Protein AF-A0A7S0YRJ8-F1 (afdb_monomer_lite)

Organism: NCBI:txid464990

Secondary structure (DSSP, 8-state):
----------TT-S---TTHHHHHHHHHHHHHHTTSS-HHHHHHHHHHHHHHHHHT-S--HHHHHHHHHTGGG--TT---HHHHHHHHHHHHHHHHHHHHTT-

Foldseek 3Di:
DDDDDPVPPDPQQPDQPPCLLVVLLVLLVVCCVVVLDPPQLSVVVNVQQVVCVVVVHGGDPLSVLCSPQAVVQADPVGHDPSNVVSSVVSSVVSRVVSVVVVD

Radius of gyration: 15.8 Å; chains: 1; bounding box: 43×40×37 Å

Structure (mmCIF, N/CA/C/O backbone):
data_AF-A0A7S0YRJ8-F1
#
_entry.id   AF-A0A7S0YRJ8-F1
#
loop_
_atom_site.group_PDB
_atom_site.id
_atom_site.type_symbol
_atom_site.label_atom_id
_atom_site.label_alt_id
_atom_site.label_comp_id
_atom_site.label_asym_id
_atom_site.label_entity_id
_atom_site.label_seq_id
_atom_site.pdbx_PDB_ins_code
_atom_site.Cartn_x
_atom_site.Cartn_y
_atom_site.Cartn_z
_atom_site.occupancy
_atom_site.B_iso_or_equiv
_atom_site.auth_seq_id
_atom_site.auth_comp_id
_atom_site.auth_asym_id
_atom_site.auth_atom_id
_atom_site.pdbx_PDB_model_num
ATOM 1 N N . GLY A 1 1 ? 33.101 -29.891 -21.142 1.00 51.97 1 GLY A N 1
ATOM 2 C CA . GLY A 1 1 ? 31.653 -29.983 -20.899 1.00 51.97 1 GLY A CA 1
ATOM 3 C C . GLY A 1 1 ? 31.408 -30.187 -19.423 1.00 51.97 1 GLY A C 1
ATOM 4 O O . GLY A 1 1 ? 31.774 -31.231 -18.908 1.00 51.97 1 GLY A O 1
ATOM 5 N N . LYS A 1 2 ? 30.882 -29.159 -18.764 1.00 43.66 2 LYS A N 1
ATOM 6 C CA . LYS A 1 2 ? 30.271 -29.112 -17.425 1.00 43.66 2 LYS A CA 1
ATOM 7 C C . LYS A 1 2 ? 29.387 -27.863 -17.537 1.00 43.66 2 LYS A C 1
ATOM 9 O O . LYS A 1 2 ? 29.935 -26.815 -17.847 1.00 43.66 2 LYS A O 1
ATOM 14 N N . GLY A 1 3 ? 28.067 -27.936 -17.555 1.00 43.56 3 GLY A N 1
ATOM 15 C CA . GLY A 1 3 ? 27.204 -28.721 -16.687 1.00 43.56 3 GLY A CA 1
ATOM 16 C C . GLY A 1 3 ? 26.472 -27.695 -15.833 1.00 43.56 3 GLY A C 1
ATOM 17 O O . GLY A 1 3 ? 27.051 -27.204 -14.871 1.00 43.56 3 GLY A O 1
ATOM 18 N N . ASP A 1 4 ? 25.292 -27.338 -16.325 1.00 55.84 4 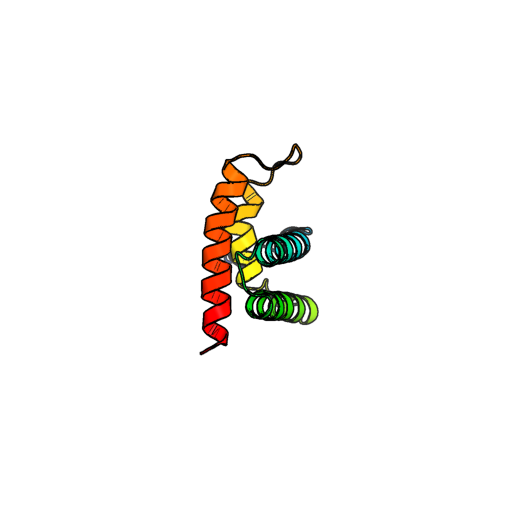ASP A N 1
ATOM 19 C CA . ASP A 1 4 ? 24.218 -26.499 -15.799 1.00 55.84 4 ASP A CA 1
ATOM 20 C C . ASP A 1 4 ? 24.278 -26.094 -14.322 1.00 55.84 4 ASP A C 1
ATOM 22 O O . ASP A 1 4 ? 24.348 -26.920 -13.412 1.00 55.84 4 ASP A O 1
ATOM 26 N N . ALA A 1 5 ? 24.106 -24.793 -14.116 1.00 45.53 5 ALA A N 1
ATOM 27 C CA . ALA A 1 5 ? 23.204 -24.273 -13.103 1.00 45.53 5 ALA A CA 1
ATOM 28 C C . ALA A 1 5 ? 22.639 -22.958 -13.652 1.00 45.53 5 ALA A C 1
ATOM 30 O O . ALA A 1 5 ? 23.061 -21.872 -13.254 1.00 45.53 5 ALA A O 1
ATOM 31 N N . ASP A 1 6 ? 21.704 -23.077 -14.601 1.00 50.81 6 ASP A N 1
ATOM 32 C CA . ASP A 1 6 ? 20.608 -22.116 -14.693 1.00 50.81 6 ASP A CA 1
ATOM 33 C C . ASP A 1 6 ? 19.928 -22.136 -13.322 1.00 50.81 6 ASP A C 1
ATOM 35 O O . ASP A 1 6 ? 19.099 -22.992 -13.010 1.00 50.81 6 ASP A O 1
ATOM 39 N N . LEU A 1 7 ? 20.375 -21.240 -12.444 1.00 49.12 7 LEU A N 1
ATOM 40 C CA . LEU A 1 7 ? 19.595 -20.850 -11.290 1.00 49.12 7 LEU A CA 1
ATOM 41 C C . LEU A 1 7 ? 18.396 -20.115 -11.876 1.00 49.12 7 LEU A C 1
ATOM 43 O O . LEU A 1 7 ? 18.459 -18.913 -12.123 1.00 49.12 7 LEU A O 1
ATOM 47 N N . GLU A 1 8 ? 17.335 -20.868 -12.161 1.00 48.03 8 GLU A N 1
ATOM 48 C CA . GLU A 1 8 ? 16.001 -20.311 -12.301 1.00 48.03 8 GLU A CA 1
ATOM 49 C C . GLU A 1 8 ? 15.742 -19.510 -11.024 1.00 48.03 8 GLU A C 1
ATOM 51 O O . GLU A 1 8 ? 15.436 -20.065 -9.966 1.00 48.03 8 GLU A O 1
ATOM 56 N N . GLU A 1 9 ? 15.967 -18.196 -11.102 1.00 45.00 9 GLU A N 1
ATOM 57 C CA . GLU A 1 9 ? 15.544 -17.255 -10.079 1.00 45.00 9 GLU A CA 1
ATOM 58 C C . GLU A 1 9 ? 14.067 -17.531 -9.841 1.00 45.00 9 GLU A C 1
ATOM 60 O O . GLU A 1 9 ? 13.223 -17.322 -10.719 1.00 45.00 9 GLU A O 1
ATOM 65 N N . ALA A 1 10 ? 13.765 -18.058 -8.654 1.00 39.41 10 ALA A N 1
ATOM 66 C CA . ALA A 1 10 ? 12.401 -18.297 -8.242 1.00 39.41 10 ALA A CA 1
ATOM 67 C C . ALA A 1 10 ? 11.592 -17.013 -8.513 1.00 39.41 10 ALA A C 1
ATOM 69 O O . ALA A 1 10 ? 12.054 -15.925 -8.152 1.00 39.41 10 ALA A O 1
ATOM 70 N N . PRO A 1 11 ? 10.389 -17.098 -9.108 1.00 41.09 11 PRO A N 1
ATOM 71 C CA . PRO A 1 11 ? 9.630 -15.935 -9.583 1.00 41.09 11 PRO A CA 1
ATOM 72 C C . PRO A 1 11 ? 9.175 -14.939 -8.492 1.00 41.09 11 PRO A C 1
ATOM 74 O O . PRO A 1 11 ? 8.408 -14.027 -8.780 1.00 41.09 11 PRO A O 1
ATOM 77 N N . GLY A 1 12 ? 9.663 -15.063 -7.255 1.00 41.09 12 GLY A N 1
ATOM 78 C CA . GLY A 1 12 ? 9.495 -14.096 -6.168 1.00 41.09 12 GLY A CA 1
ATOM 79 C C . GLY A 1 12 ? 10.720 -13.217 -5.875 1.00 41.09 12 GLY A C 1
ATOM 80 O O . GLY A 1 12 ? 10.622 -12.350 -5.015 1.00 41.09 12 GLY A O 1
ATOM 81 N N . GLN A 1 13 ? 11.861 -13.419 -6.550 1.00 38.62 13 GLN A N 1
ATOM 82 C CA . GLN A 1 13 ? 13.090 -12.631 -6.340 1.00 38.62 13 GLN A CA 1
ATOM 83 C C . GLN A 1 13 ? 13.322 -11.523 -7.373 1.00 38.62 13 GLN A C 1
ATOM 85 O O . GLN A 1 13 ? 14.341 -10.836 -7.305 1.00 38.62 13 GLN A O 1
ATOM 90 N N . ARG A 1 14 ? 12.376 -11.284 -8.293 1.00 46.41 14 ARG A N 1
ATOM 91 C CA . ARG A 1 14 ? 12.418 -10.066 -9.107 1.00 46.41 14 ARG A CA 1
ATOM 92 C C . ARG A 1 14 ? 12.267 -8.872 -8.178 1.00 46.41 14 ARG A C 1
ATOM 94 O O . ARG A 1 14 ? 11.161 -8.558 -7.743 1.00 46.41 14 ARG A O 1
ATOM 101 N N . LEU A 1 15 ? 13.410 -8.247 -7.894 1.00 48.00 15 LEU A N 1
ATOM 102 C CA . LEU A 1 15 ? 13.558 -6.853 -7.501 1.00 48.00 15 LEU A CA 1
ATOM 103 C C . LEU A 1 15 ? 12.399 -6.082 -8.116 1.00 48.00 15 LEU A C 1
ATOM 105 O O . LEU A 1 15 ? 12.324 -5.927 -9.338 1.00 48.00 15 LEU A O 1
ATOM 109 N N . LEU A 1 16 ? 11.450 -5.689 -7.273 1.00 55.47 16 LEU A N 1
ATOM 110 C CA . LEU A 1 16 ? 10.397 -4.794 -7.700 1.00 55.47 16 LEU A CA 1
ATOM 111 C C . LEU A 1 16 ? 11.074 -3.602 -8.387 1.00 55.47 16 LEU A C 1
ATOM 113 O O . LEU A 1 16 ? 12.102 -3.119 -7.908 1.00 55.47 16 LEU A O 1
ATOM 117 N N . GLY A 1 17 ? 10.561 -3.187 -9.548 1.00 58.16 17 GLY A N 1
ATOM 118 C CA . GLY A 1 17 ? 11.142 -2.068 -10.292 1.00 58.16 17 GLY A CA 1
ATOM 119 C C . GLY A 1 17 ? 11.297 -0.831 -9.398 1.00 58.16 17 GLY A C 1
ATOM 120 O O . GLY A 1 17 ? 10.541 -0.673 -8.4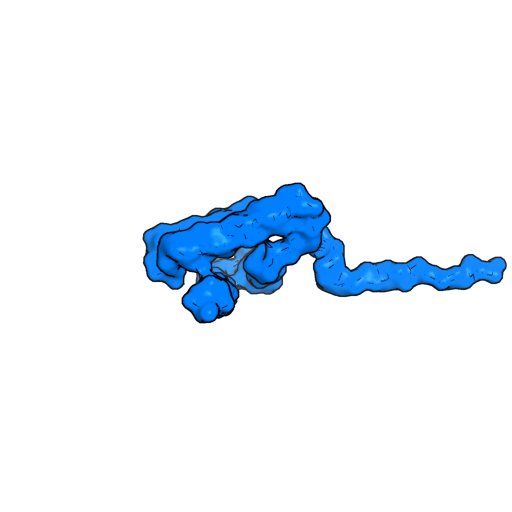40 1.00 58.16 17 GLY A O 1
ATOM 121 N N . GLY A 1 18 ? 12.262 0.040 -9.719 1.00 62.59 18 GLY A N 1
ATOM 122 C CA . GLY A 1 18 ? 12.737 1.131 -8.848 1.00 62.59 18 GLY A CA 1
ATOM 123 C C . GLY A 1 18 ? 11.671 2.072 -8.263 1.00 62.59 18 GLY A C 1
ATOM 124 O O . GLY A 1 18 ? 11.931 2.691 -7.238 1.00 62.59 18 GLY A O 1
ATOM 125 N N . ASP A 1 19 ? 10.462 2.106 -8.830 1.00 81.94 19 ASP A N 1
ATOM 126 C CA . ASP A 1 19 ? 9.373 2.987 -8.392 1.00 81.94 19 ASP A CA 1
ATOM 127 C C . ASP A 1 19 ? 8.269 2.269 -7.591 1.00 81.94 19 ASP A C 1
ATOM 129 O O . ASP A 1 19 ? 7.361 2.916 -7.067 1.00 81.94 19 ASP A O 1
ATOM 133 N N . VAL A 1 20 ? 8.280 0.933 -7.502 1.00 88.31 20 VAL A N 1
ATOM 134 C CA . VAL A 1 20 ? 7.157 0.172 -6.920 1.00 88.31 20 VAL A CA 1
ATOM 135 C C . VAL A 1 20 ? 6.963 0.504 -5.445 1.00 88.31 20 VAL A C 1
ATOM 137 O O . VAL A 1 20 ? 5.828 0.686 -5.008 1.00 88.31 20 VAL A O 1
ATOM 140 N N . THR A 1 21 ? 8.047 0.631 -4.680 1.00 90.56 21 THR A N 1
ATOM 141 C CA . THR A 1 21 ? 7.985 1.017 -3.266 1.00 90.56 21 THR A CA 1
ATOM 142 C C . THR A 1 21 ? 7.317 2.384 -3.097 1.00 90.56 21 THR A C 1
ATOM 144 O O . THR A 1 21 ? 6.381 2.527 -2.308 1.00 90.56 21 THR A O 1
ATOM 147 N N . GLU A 1 22 ? 7.747 3.392 -3.859 1.00 90.44 22 GLU A N 1
ATOM 148 C CA . GLU A 1 22 ? 7.212 4.755 -3.765 1.00 90.44 22 GLU A CA 1
ATOM 149 C C . GLU A 1 22 ? 5.736 4.816 -4.164 1.00 90.44 22 GLU A C 1
ATOM 151 O O . GLU A 1 22 ? 4.920 5.386 -3.433 1.00 90.44 22 GLU A O 1
ATOM 156 N N . ARG A 1 23 ? 5.374 4.141 -5.259 1.00 91.44 23 ARG A N 1
ATOM 157 C CA . ARG A 1 23 ? 3.989 4.056 -5.735 1.00 91.44 23 ARG A CA 1
ATOM 158 C C . ARG A 1 23 ? 3.087 3.279 -4.781 1.00 91.44 23 ARG A C 1
ATOM 160 O O . ARG A 1 23 ? 1.955 3.690 -4.544 1.00 91.44 23 ARG A O 1
ATOM 167 N N . THR A 1 24 ? 3.594 2.219 -4.151 1.00 94.88 24 THR A N 1
ATOM 168 C CA . THR A 1 24 ? 2.861 1.492 -3.100 1.00 94.88 24 THR A CA 1
ATOM 169 C C . THR A 1 24 ? 2.570 2.417 -1.916 1.00 94.88 24 THR A C 1
ATOM 171 O O . THR A 1 24 ? 1.449 2.457 -1.403 1.00 94.88 24 THR A O 1
ATOM 174 N N . LEU A 1 25 ? 3.559 3.209 -1.481 1.00 94.56 25 LEU A N 1
ATOM 175 C CA . LEU A 1 25 ? 3.375 4.182 -0.401 1.00 94.56 25 LEU A CA 1
ATOM 176 C C . LEU A 1 25 ? 2.352 5.261 -0.775 1.00 94.56 25 LEU A C 1
ATOM 178 O O . LEU A 1 25 ? 1.543 5.650 0.069 1.00 94.56 25 LEU A O 1
ATOM 182 N N . GLU A 1 26 ? 2.376 5.750 -2.012 1.00 94.38 26 GLU A N 1
ATOM 183 C CA . GLU A 1 26 ? 1.392 6.704 -2.522 1.00 94.38 26 GLU A CA 1
ATOM 184 C C . GLU A 1 26 ? -0.018 6.107 -2.572 1.00 94.38 26 GLU A C 1
ATOM 186 O O . GLU A 1 26 ? -0.943 6.697 -2.012 1.00 94.38 26 GLU A O 1
ATOM 191 N N . ALA A 1 27 ? -0.175 4.896 -3.106 1.00 94.62 27 ALA A N 1
ATOM 192 C CA . ALA A 1 27 ? -1.448 4.183 -3.142 1.00 94.62 27 ALA A CA 1
ATOM 193 C C . ALA A 1 27 ? -2.056 4.028 -1.737 1.00 94.62 27 ALA A C 1
ATOM 195 O O . ALA A 1 27 ? -3.229 4.337 -1.519 1.00 94.62 27 ALA A O 1
ATOM 196 N N . LEU A 1 28 ? -1.248 3.653 -0.738 1.00 96.69 28 LEU A N 1
ATOM 197 C CA . LEU A 1 28 ? -1.695 3.571 0.657 1.00 96.69 28 LEU A CA 1
ATOM 198 C C . LEU A 1 28 ? -2.114 4.933 1.233 1.00 96.69 28 LEU A C 1
ATOM 200 O O . LEU A 1 28 ? -3.066 5.006 2.018 1.00 96.69 28 LEU A O 1
ATOM 204 N N . ARG A 1 29 ? -1.428 6.025 0.867 1.00 96.69 29 ARG A N 1
ATOM 205 C CA . ARG A 1 29 ? -1.834 7.384 1.265 1.00 96.69 29 ARG A CA 1
ATOM 206 C C . ARG A 1 29 ? -3.177 7.751 0.638 1.00 96.69 29 ARG A C 1
ATOM 208 O O . ARG A 1 29 ? -4.039 8.239 1.367 1.00 96.69 29 ARG A O 1
ATOM 215 N N . THR A 1 30 ? -3.376 7.460 -0.644 1.00 94.62 30 THR A N 1
ATOM 216 C CA . THR A 1 30 ? -4.623 7.730 -1.375 1.00 94.62 30 THR A CA 1
ATOM 217 C C . THR A 1 30 ? -5.802 6.939 -0.809 1.00 94.62 30 THR A C 1
ATOM 219 O O . THR A 1 30 ? -6.857 7.515 -0.525 1.00 94.62 30 THR A O 1
ATOM 222 N N . LEU A 1 31 ? -5.624 5.644 -0.529 1.00 95.44 31 LEU A N 1
ATOM 223 C CA . LEU A 1 31 ? -6.653 4.821 0.119 1.00 95.44 31 LEU A CA 1
ATOM 224 C C . LEU A 1 31 ? -7.013 5.346 1.516 1.00 95.44 31 LEU A C 1
ATOM 226 O O . LEU A 1 31 ? -8.176 5.359 1.914 1.00 95.44 31 LEU A O 1
ATOM 230 N N . ALA A 1 32 ? -6.035 5.815 2.287 1.00 96.19 32 ALA A N 1
ATOM 231 C CA . ALA A 1 32 ? -6.314 6.347 3.616 1.00 96.19 32 ALA A CA 1
ATOM 232 C C . ALA A 1 32 ? -6.973 7.733 3.580 1.00 96.19 32 ALA A C 1
ATOM 234 O O . ALA A 1 32 ? -7.835 8.022 4.410 1.00 96.19 32 ALA A O 1
ATOM 235 N N . ALA A 1 33 ? -6.570 8.593 2.640 1.00 95.69 33 ALA A N 1
ATOM 236 C CA . ALA A 1 33 ? -7.149 9.923 2.450 1.00 95.69 33 ALA A CA 1
ATOM 237 C C . ALA A 1 33 ? -8.614 9.849 1.994 1.00 95.69 33 ALA A C 1
ATOM 239 O O . ALA A 1 33 ? -9.432 10.655 2.426 1.00 95.69 33 ALA A O 1
ATOM 240 N N . SER A 1 34 ? -8.957 8.841 1.188 1.00 94.19 34 SER A N 1
ATOM 241 C CA . SER A 1 34 ? -10.326 8.567 0.730 1.00 94.19 34 SER A CA 1
ATOM 242 C C . SER A 1 34 ? -11.184 7.784 1.736 1.00 94.19 34 SER A C 1
ATOM 244 O O . SER A 1 34 ? -12.340 7.482 1.450 1.00 94.19 34 SER A O 1
ATOM 246 N N . GLY A 1 35 ? -10.651 7.432 2.913 1.00 95.12 35 GLY A N 1
ATOM 247 C CA . GLY A 1 35 ? -11.376 6.670 3.940 1.00 95.12 35 GLY A CA 1
ATOM 248 C C . GLY A 1 35 ? -11.553 5.178 3.631 1.00 95.12 35 GLY A C 1
ATOM 249 O O . GLY A 1 35 ? -12.199 4.462 4.397 1.00 95.12 35 GLY A O 1
ATOM 250 N N . ARG A 1 36 ? -10.944 4.693 2.546 1.00 94.31 36 ARG A N 1
ATOM 251 C CA . ARG A 1 36 ? -10.954 3.290 2.114 1.00 94.31 36 ARG A CA 1
ATOM 252 C C . ARG A 1 36 ? -10.118 2.389 3.023 1.00 94.31 36 ARG A C 1
ATOM 254 O O . ARG A 1 36 ? -10.453 1.237 3.245 1.00 94.31 36 ARG A O 1
ATOM 261 N N . ILE A 1 37 ? -9.079 2.911 3.666 1.00 95.62 37 ILE A N 1
ATOM 262 C CA . ILE A 1 37 ? -8.428 2.224 4.791 1.00 95.62 37 ILE A CA 1
ATOM 263 C C . ILE A 1 37 ? -8.301 3.158 5.987 1.00 95.62 37 ILE A C 1
ATOM 265 O O . ILE A 1 37 ? -8.180 4.374 5.851 1.00 95.62 37 ILE A O 1
ATOM 269 N N . SER A 1 38 ? -8.297 2.593 7.195 1.00 95.44 38 SER A N 1
ATOM 270 C CA . SER A 1 38 ? -8.061 3.400 8.394 1.00 95.44 38 SER A CA 1
ATOM 271 C C . SER A 1 38 ? -6.614 3.904 8.446 1.00 95.44 38 SER A C 1
ATOM 273 O O . SER A 1 38 ? -5.684 3.227 7.997 1.00 95.44 38 SER A O 1
ATOM 275 N N . GLN A 1 39 ? -6.395 5.049 9.102 1.00 95.12 39 GLN A N 1
ATOM 276 C CA . GLN A 1 39 ? -5.043 5.565 9.362 1.00 95.12 39 GLN A CA 1
ATOM 277 C C . GLN A 1 39 ? -4.164 4.543 10.100 1.00 95.12 39 GLN A C 1
ATOM 279 O O . GLN A 1 39 ? -2.965 4.458 9.848 1.00 95.12 39 GLN A O 1
ATOM 284 N N . ARG A 1 40 ? -4.762 3.715 10.968 1.00 93.94 40 ARG A N 1
ATOM 285 C CA . ARG A 1 40 ? -4.055 2.646 11.683 1.00 93.94 40 ARG A CA 1
ATOM 286 C C . ARG A 1 40 ? -3.541 1.555 10.740 1.00 93.94 40 ARG A C 1
ATOM 288 O O . ARG A 1 40 ? -2.405 1.119 10.909 1.00 93.94 40 ARG A O 1
ATOM 295 N N . VAL A 1 41 ? -4.347 1.128 9.763 1.00 95.19 41 VAL A N 1
ATOM 296 C CA . VAL A 1 41 ? -3.930 0.155 8.734 1.00 95.19 41 VAL A CA 1
ATOM 297 C C . VAL A 1 41 ? -2.806 0.742 7.882 1.00 95.19 41 VAL A C 1
ATOM 299 O O . VAL A 1 41 ? -1.760 0.110 7.758 1.00 95.19 41 VAL A O 1
ATOM 302 N N . LYS A 1 42 ? -2.969 1.985 7.406 1.00 95.62 42 LYS A N 1
ATOM 303 C CA . LYS A 1 42 ? -1.939 2.702 6.639 1.00 95.62 42 LYS A CA 1
ATOM 304 C C . LYS A 1 42 ? -0.591 2.716 7.364 1.00 95.62 42 LYS A C 1
ATOM 306 O O . LYS A 1 42 ? 0.410 2.288 6.802 1.00 95.62 42 LYS A O 1
ATOM 311 N N . THR A 1 43 ? -0.563 3.178 8.616 1.00 94.81 43 THR A N 1
ATOM 312 C CA . THR A 1 43 ? 0.679 3.296 9.398 1.00 94.81 43 THR A CA 1
ATOM 313 C C . THR A 1 43 ? 1.390 1.957 9.555 1.00 94.81 43 THR A C 1
ATOM 315 O O . THR A 1 43 ? 2.615 1.907 9.464 1.00 94.81 43 THR A O 1
ATOM 318 N N . LYS A 1 44 ? 0.645 0.86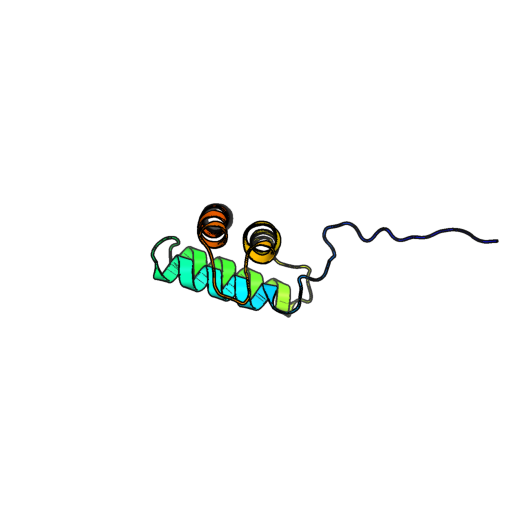5 9.760 1.00 93.44 44 LYS A N 1
ATOM 319 C CA . LYS A 1 44 ? 1.251 -0.464 9.868 1.00 93.44 44 LYS A CA 1
ATOM 320 C C . LYS A 1 44 ? 1.856 -0.934 8.549 1.00 93.44 44 LYS A C 1
ATOM 322 O O . LYS A 1 44 ? 3.014 -1.330 8.549 1.00 93.44 44 LYS A O 1
ATOM 327 N N . LEU A 1 45 ? 1.098 -0.864 7.453 1.00 95.12 45 LEU A N 1
ATOM 328 C CA . LEU A 1 45 ? 1.569 -1.293 6.131 1.00 95.12 45 LEU A CA 1
ATOM 329 C C . LEU A 1 45 ? 2.794 -0.484 5.691 1.00 95.12 45 LEU A C 1
ATOM 331 O O . LEU A 1 45 ? 3.799 -1.058 5.296 1.00 95.12 45 LEU A O 1
ATOM 335 N N . MET A 1 46 ? 2.767 0.840 5.865 1.00 94.81 46 MET A N 1
ATOM 336 C CA . MET A 1 46 ? 3.932 1.688 5.587 1.00 94.81 46 MET A CA 1
ATOM 337 C C . MET A 1 46 ? 5.141 1.325 6.462 1.00 94.81 46 MET A C 1
ATOM 339 O O . MET A 1 46 ? 6.272 1.327 5.985 1.00 94.81 46 MET A O 1
ATOM 343 N N . GLY A 1 47 ? 4.919 1.015 7.743 1.00 92.88 47 GLY A N 1
ATOM 344 C CA . GLY A 1 47 ? 5.986 0.582 8.643 1.00 92.88 47 GLY A CA 1
ATOM 345 C C . GLY A 1 47 ? 6.608 -0.755 8.236 1.00 92.88 47 GLY A C 1
ATOM 346 O O . GLY A 1 47 ? 7.795 -0.965 8.468 1.00 92.88 47 GLY A O 1
ATOM 347 N N . ASP A 1 48 ? 5.826 -1.643 7.626 1.00 91.88 48 ASP A N 1
ATOM 348 C CA . ASP A 1 48 ? 6.293 -2.920 7.089 1.00 91.88 48 ASP A CA 1
ATOM 349 C C . ASP A 1 48 ? 7.178 -2.742 5.855 1.00 91.88 48 ASP A C 1
ATOM 351 O O . ASP A 1 48 ? 8.309 -3.225 5.851 1.00 91.88 48 ASP A O 1
ATOM 355 N N . ILE A 1 49 ? 6.726 -1.925 4.897 1.00 92.25 49 ILE A N 1
ATOM 356 C CA . ILE A 1 49 ? 7.501 -1.522 3.712 1.00 92.25 49 ILE A CA 1
ATOM 357 C C . ILE A 1 49 ? 8.864 -0.961 4.129 1.00 92.25 49 ILE A C 1
ATOM 359 O O . ILE A 1 49 ? 9.912 -1.414 3.677 1.00 92.25 49 ILE A O 1
ATOM 363 N N . VAL A 1 50 ? 8.870 0.007 5.054 1.00 89.50 50 VAL A N 1
ATOM 364 C CA . VAL A 1 50 ? 10.110 0.646 5.519 1.00 89.50 50 VAL A CA 1
ATOM 365 C C . VAL A 1 50 ? 11.030 -0.352 6.225 1.00 89.50 50 VAL A C 1
ATOM 367 O O . VAL A 1 50 ? 12.250 -0.230 6.113 1.00 89.50 50 VAL A O 1
ATOM 370 N N . ARG A 1 51 ? 10.474 -1.321 6.964 1.00 89.19 51 ARG A N 1
ATOM 371 C CA . ARG A 1 51 ? 11.262 -2.351 7.652 1.00 89.19 51 ARG A CA 1
ATOM 372 C C . ARG A 1 51 ? 11.977 -3.248 6.647 1.00 89.19 51 ARG A C 1
ATOM 374 O O . ARG A 1 51 ? 13.187 -3.397 6.770 1.00 89.19 51 ARG A O 1
ATOM 381 N N . HIS A 1 52 ? 11.249 -3.767 5.658 1.00 88.56 52 HIS A N 1
ATOM 382 C CA . HIS A 1 52 ? 11.806 -4.617 4.605 1.00 88.56 52 HIS A CA 1
ATOM 383 C C . HIS A 1 52 ? 12.874 -3.867 3.800 1.00 88.56 52 HIS A C 1
ATOM 385 O O . HIS A 1 52 ? 14.007 -4.330 3.679 1.00 88.56 52 HIS A O 1
ATOM 391 N N . HIS A 1 53 ? 12.566 -2.640 3.369 1.00 83.00 53 HIS A N 1
ATOM 392 C CA . HIS A 1 53 ? 13.494 -1.827 2.586 1.00 83.00 53 HIS A CA 1
ATOM 393 C C . HIS A 1 53 ? 14.798 -1.509 3.339 1.00 83.00 53 HIS A C 1
ATOM 395 O O . HIS A 1 53 ? 15.885 -1.592 2.773 1.00 83.00 53 HIS A O 1
ATOM 401 N N . LYS A 1 54 ? 14.724 -1.172 4.636 1.00 79.19 54 LYS A N 1
ATOM 402 C CA . LYS A 1 54 ? 15.919 -0.876 5.451 1.00 79.19 54 LYS A CA 1
ATOM 403 C C . LYS A 1 54 ? 16.750 -2.107 5.793 1.00 79.19 54 LYS A C 1
ATOM 405 O O . LYS A 1 54 ? 17.954 -1.968 5.990 1.00 79.19 54 LYS A O 1
ATOM 410 N N . ALA A 1 55 ? 16.119 -3.269 5.920 1.00 78.50 55 ALA A N 1
ATOM 411 C CA . ALA A 1 55 ? 16.817 -4.518 6.195 1.00 78.50 55 ALA A CA 1
ATOM 412 C C . ALA A 1 55 ? 17.585 -5.044 4.968 1.00 78.50 55 ALA A C 1
ATOM 414 O O . ALA A 1 55 ? 18.439 -5.913 5.118 1.00 78.50 55 ALA A O 1
ATOM 415 N N . GLY A 1 56 ? 17.314 -4.503 3.772 1.00 74.19 56 GLY A N 1
ATOM 416 C CA . GLY A 1 56 ? 17.747 -5.117 2.517 1.00 74.19 56 GLY A CA 1
ATOM 417 C C . GLY A 1 56 ? 17.027 -6.443 2.252 1.00 74.19 56 GLY A C 1
ATOM 418 O O . GLY A 1 56 ? 17.504 -7.246 1.453 1.00 74.19 56 GLY A O 1
ATOM 419 N N . ASP A 1 57 ? 15.908 -6.673 2.946 1.00 67.88 57 ASP A N 1
ATOM 420 C CA . ASP A 1 57 ? 15.074 -7.855 2.782 1.00 67.88 57 ASP A CA 1
ATOM 421 C C . ASP A 1 57 ? 14.318 -7.781 1.448 1.00 67.88 57 ASP A C 1
ATOM 423 O O . ASP A 1 57 ? 14.190 -6.725 0.819 1.00 67.88 57 ASP A O 1
ATOM 427 N N . SER A 1 58 ? 13.776 -8.921 1.017 1.00 79.12 58 SER A N 1
ATOM 428 C CA . SER A 1 58 ? 12.839 -8.981 -0.106 1.00 79.12 58 SER A CA 1
ATOM 429 C C . SER A 1 58 ? 11.660 -8.023 0.091 1.00 79.12 58 SER A C 1
ATOM 431 O O . SER A 1 58 ? 11.299 -7.688 1.222 1.00 79.12 58 SER A O 1
ATOM 433 N N . ALA A 1 59 ? 11.004 -7.653 -1.008 1.00 86.00 59 ALA A N 1
ATOM 434 C CA . ALA A 1 59 ? 9.782 -6.854 -1.004 1.00 86.00 59 ALA A CA 1
ATOM 435 C C . ALA A 1 59 ? 8.767 -7.283 0.071 1.00 86.00 59 ALA A C 1
ATOM 437 O O . ALA A 1 59 ? 8.574 -8.478 0.318 1.00 86.00 59 ALA A O 1
ATOM 438 N N . SER A 1 60 ? 8.098 -6.312 0.693 1.00 91.56 60 SER A N 1
ATOM 439 C CA . SER A 1 60 ? 6.989 -6.598 1.607 1.00 91.56 60 SER A CA 1
ATOM 440 C C . SER A 1 60 ? 5.788 -7.184 0.857 1.00 91.56 60 SER A C 1
ATOM 442 O O . SER A 1 60 ? 5.591 -6.937 -0.336 1.00 91.56 60 SER A O 1
ATOM 444 N N . GLU A 1 61 ? 4.933 -7.930 1.564 1.00 93.06 61 GLU A N 1
ATOM 445 C CA . GLU A 1 61 ? 3.727 -8.533 0.972 1.00 93.06 61 GLU A CA 1
ATOM 446 C C . GLU A 1 61 ? 2.822 -7.484 0.302 1.00 93.06 61 GLU A C 1
ATOM 448 O O . GLU A 1 61 ? 2.209 -7.754 -0.730 1.00 93.06 61 GLU A O 1
ATOM 453 N N . ILE A 1 62 ? 2.763 -6.268 0.855 1.00 94.81 62 ILE A N 1
ATOM 454 C CA . ILE A 1 62 ? 1.938 -5.192 0.300 1.00 94.81 62 ILE A CA 1
ATOM 455 C C . ILE A 1 62 ? 2.544 -4.580 -0.971 1.00 94.81 62 ILE A C 1
ATOM 457 O O . ILE A 1 62 ? 1.800 -4.207 -1.874 1.00 94.81 62 ILE A O 1
ATOM 461 N N . GLU A 1 63 ? 3.873 -4.517 -1.088 1.00 93.88 63 GLU A N 1
ATOM 462 C CA . GLU A 1 63 ? 4.526 -4.090 -2.332 1.00 93.88 63 GLU A CA 1
ATOM 463 C C . GLU A 1 63 ? 4.343 -5.133 -3.434 1.00 93.88 63 GLU A C 1
ATOM 465 O O . GLU A 1 63 ? 4.083 -4.776 -4.580 1.00 93.88 63 GLU A O 1
ATOM 470 N N . ILE A 1 64 ? 4.404 -6.421 -3.084 1.00 92.94 64 ILE A N 1
ATOM 471 C CA . ILE A 1 64 ? 4.100 -7.517 -4.012 1.00 92.94 64 ILE A CA 1
ATOM 472 C C . ILE A 1 64 ? 2.647 -7.411 -4.490 1.00 92.94 64 ILE A C 1
ATOM 474 O O . ILE A 1 64 ? 2.386 -7.497 -5.688 1.00 92.94 64 ILE A O 1
ATOM 478 N N . ALA A 1 65 ? 1.701 -7.167 -3.578 1.00 94.62 65 ALA A N 1
ATOM 479 C CA . ALA A 1 65 ? 0.298 -6.981 -3.939 1.00 94.62 65 ALA A CA 1
ATOM 480 C C . ALA A 1 65 ? 0.108 -5.801 -4.905 1.00 94.62 65 ALA A C 1
ATOM 482 O O . ALA A 1 65 ? -0.563 -5.951 -5.924 1.00 94.62 65 ALA A O 1
ATOM 483 N N . TYR A 1 66 ? 0.734 -4.651 -4.635 1.00 94.12 66 TYR A N 1
ATOM 484 C CA . TYR A 1 66 ? 0.670 -3.498 -5.536 1.00 94.12 66 TYR A CA 1
ATOM 485 C C . TYR A 1 66 ? 1.279 -3.811 -6.911 1.00 94.12 66 TYR A C 1
ATOM 487 O O . TYR A 1 66 ? 0.694 -3.481 -7.943 1.00 94.12 66 TYR A O 1
ATOM 495 N N . ALA A 1 67 ? 2.434 -4.480 -6.933 1.00 91.69 67 ALA A N 1
ATOM 496 C CA . ALA A 1 67 ? 3.142 -4.838 -8.156 1.00 91.69 67 ALA A CA 1
ATOM 497 C C . ALA A 1 67 ? 2.355 -5.793 -9.062 1.00 91.69 67 ALA A C 1
ATOM 499 O O . ALA A 1 67 ? 2.506 -5.738 -10.279 1.00 91.69 67 ALA A O 1
ATOM 500 N N . LEU A 1 68 ? 1.539 -6.673 -8.477 1.00 90.88 68 LEU A N 1
ATOM 501 C CA . LEU A 1 68 ? 0.723 -7.633 -9.219 1.00 90.88 68 LEU A CA 1
ATOM 502 C C . LEU A 1 68 ? -0.621 -7.049 -9.648 1.00 90.88 68 LEU A C 1
ATOM 504 O O . LEU A 1 68 ? -1.077 -7.324 -10.755 1.00 90.88 68 LEU A O 1
ATOM 508 N N . LEU A 1 69 ? -1.259 -6.276 -8.768 1.00 91.62 69 LEU A N 1
ATOM 509 C CA . LEU A 1 69 ? -2.630 -5.823 -8.976 1.00 91.62 69 LEU A CA 1
ATOM 510 C C . LEU A 1 69 ? -2.694 -4.499 -9.722 1.00 91.62 69 LEU A C 1
ATOM 512 O O . LEU A 1 69 ? -3.535 -4.364 -10.594 1.00 91.62 69 LEU A O 1
ATOM 516 N N . VAL A 1 70 ? -1.821 -3.539 -9.408 1.00 90.25 70 VAL A N 1
ATOM 517 C CA . VAL A 1 70 ? -1.971 -2.147 -9.867 1.00 90.25 70 VAL A CA 1
ATOM 518 C C . VAL A 1 70 ? -0.880 -1.758 -10.852 1.00 90.25 70 VAL A C 1
ATOM 520 O O . VAL A 1 70 ? -1.183 -1.269 -11.936 1.00 90.25 70 VAL A O 1
ATOM 523 N N . ALA A 1 71 ? 0.390 -2.002 -10.514 1.00 89.44 71 ALA A N 1
ATOM 524 C CA . ALA A 1 71 ? 1.531 -1.538 -11.307 1.00 89.44 71 ALA A CA 1
ATOM 525 C C . ALA A 1 71 ? 1.472 -1.872 -12.818 1.00 89.44 71 ALA A C 1
ATOM 527 O O . ALA A 1 71 ? 1.875 -1.010 -13.600 1.00 89.44 71 ALA A O 1
ATOM 528 N N . PRO A 1 72 ? 0.9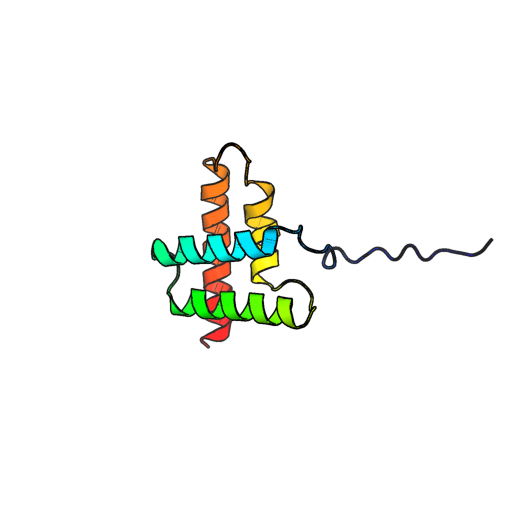60 -3.041 -13.268 1.00 87.19 72 PRO A N 1
ATOM 529 C CA . PRO A 1 72 ? 0.867 -3.366 -14.694 1.00 87.19 72 PRO A CA 1
ATOM 530 C C . PRO A 1 72 ? -0.115 -2.487 -15.482 1.00 87.19 72 PRO A C 1
ATOM 532 O O . PRO A 1 72 ? -0.038 -2.445 -16.708 1.00 87.19 72 PRO A O 1
ATOM 535 N N . TYR A 1 73 ? -1.026 -1.802 -14.790 1.00 84.25 73 TYR A N 1
ATOM 536 C CA . TYR A 1 73 ? -2.124 -1.032 -15.378 1.00 84.25 73 TYR A CA 1
ATOM 537 C C . TYR A 1 73 ? -1.958 0.482 -15.198 1.00 84.25 73 TYR A C 1
ATOM 539 O O . TYR A 1 73 ? -2.789 1.253 -15.677 1.00 84.25 73 TYR A O 1
ATOM 547 N N . VAL A 1 74 ? -0.877 0.921 -14.540 1.00 81.00 74 VAL A N 1
ATOM 548 C CA . VAL A 1 74 ? -0.549 2.345 -14.407 1.00 81.00 74 VAL A CA 1
ATOM 549 C C . VAL A 1 74 ? 0.059 2.838 -15.716 1.00 81.00 74 VAL A C 1
ATOM 551 O O . VAL A 1 74 ? 1.211 2.534 -16.040 1.00 81.00 74 VAL A O 1
ATOM 554 N N . HIS A 1 75 ? -0.705 3.628 -16.466 1.00 71.06 75 HIS A N 1
ATOM 555 C CA . HIS A 1 75 ? -0.249 4.234 -17.714 1.00 71.06 75 HIS A CA 1
ATOM 556 C C . HIS A 1 75 ? 0.322 5.644 -17.482 1.00 71.06 75 HIS A C 1
ATOM 558 O O . HIS A 1 75 ? -0.215 6.404 -16.676 1.00 71.06 75 HIS A O 1
ATOM 564 N N . PRO A 1 76 ? 1.390 6.036 -18.204 1.00 66.81 76 PRO A N 1
ATOM 565 C CA . PRO A 1 76 ? 2.009 7.357 -18.059 1.00 66.81 76 PRO A CA 1
ATOM 566 C C . PRO A 1 76 ? 1.073 8.521 -18.424 1.00 66.81 76 PRO A C 1
ATOM 568 O O . PRO A 1 76 ? 1.267 9.626 -17.925 1.00 66.81 76 PRO A O 1
ATOM 571 N N . ASP A 1 77 ? 0.043 8.270 -19.234 1.00 64.50 77 ASP A N 1
ATOM 572 C CA . ASP A 1 77 ? -0.936 9.278 -19.663 1.00 64.50 77 ASP A CA 1
ATOM 573 C C . ASP A 1 77 ? -2.106 9.467 -18.670 1.00 64.50 77 ASP A C 1
ATOM 575 O O . ASP A 1 77 ? -3.065 10.183 -18.961 1.00 64.50 77 ASP A O 1
ATOM 579 N N . GLY A 1 78 ? -2.016 8.863 -17.478 1.00 55.09 78 GLY A N 1
ATOM 580 C CA . GLY A 1 78 ? -3.003 8.968 -16.402 1.00 55.09 78 GLY A CA 1
ATOM 581 C C . GLY A 1 78 ? -3.876 7.720 -16.255 1.00 55.09 78 GLY A C 1
ATOM 582 O O . GLY A 1 78 ? -4.181 7.028 -17.228 1.00 55.09 78 GLY A O 1
ATOM 583 N N . GLY A 1 79 ? -4.264 7.436 -15.009 1.00 60.53 79 GLY A N 1
ATOM 584 C CA . GLY A 1 79 ? -5.019 6.244 -14.637 1.00 60.53 79 GLY A CA 1
ATOM 585 C C . GLY A 1 79 ? -6.400 6.194 -15.271 1.00 60.53 79 GLY A C 1
ATOM 586 O O . GLY A 1 79 ? -7.256 7.043 -15.022 1.00 60.53 79 GLY A O 1
ATOM 587 N N . GLY A 1 80 ? -6.604 5.192 -16.123 1.00 69.31 80 GLY A N 1
ATOM 588 C CA . GLY A 1 80 ? -7.907 4.883 -16.702 1.00 69.31 80 GLY A CA 1
ATOM 589 C C . GLY A 1 80 ? -8.788 4.087 -15.737 1.00 69.31 80 GLY A C 1
ATOM 590 O O . GLY A 1 80 ? -8.359 3.693 -14.655 1.00 69.31 80 GLY A O 1
ATOM 591 N N . ALA A 1 81 ? -10.010 3.769 -16.171 1.00 75.25 81 ALA A N 1
ATOM 592 C CA . ALA A 1 81 ? -10.955 2.952 -15.398 1.00 75.25 81 ALA A CA 1
ATOM 593 C C . ALA A 1 81 ? -10.361 1.608 -14.919 1.00 75.25 81 ALA A C 1
ATOM 595 O O . ALA A 1 81 ? -10.712 1.135 -13.845 1.00 75.25 81 ALA A O 1
ATOM 596 N N . ALA A 1 82 ? -9.423 1.031 -15.681 1.00 78.94 82 ALA A N 1
ATOM 597 C CA . ALA A 1 82 ? -8.719 -0.195 -15.304 1.00 78.94 82 ALA A CA 1
ATOM 598 C C . ALA A 1 82 ? -7.826 -0.017 -14.062 1.00 78.94 82 ALA A C 1
ATOM 600 O O . ALA A 1 82 ? -7.792 -0.894 -13.208 1.00 78.94 82 ALA A O 1
ATOM 601 N N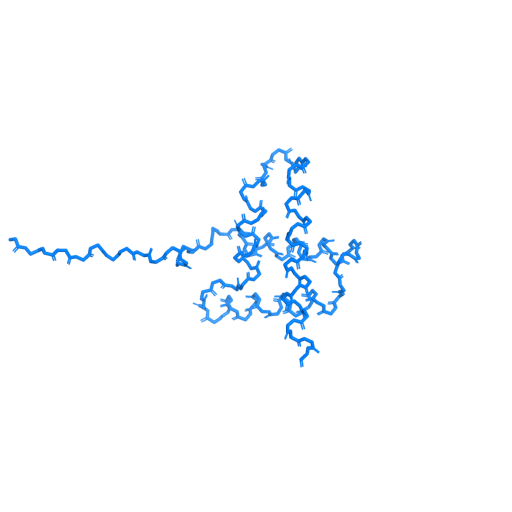 . GLU A 1 83 ? -7.137 1.121 -13.918 1.00 83.62 83 GLU A N 1
ATOM 602 C CA . GLU A 1 83 ? -6.328 1.390 -12.722 1.00 83.62 83 GLU A CA 1
ATOM 603 C C . GLU A 1 83 ? -7.223 1.552 -11.488 1.00 83.62 83 GLU A C 1
ATOM 605 O O . GLU A 1 83 ? -6.899 1.047 -10.414 1.00 83.62 83 GLU A O 1
ATOM 610 N N . GLU A 1 84 ? -8.376 2.209 -11.642 1.00 85.69 84 GLU A N 1
ATOM 611 C CA . GLU A 1 84 ? -9.334 2.383 -10.549 1.00 85.69 84 GLU A CA 1
ATOM 612 C C . GLU A 1 84 ? -9.939 1.047 -10.087 1.00 85.69 84 GLU A C 1
ATOM 614 O O . GLU A 1 84 ? -10.056 0.814 -8.881 1.00 85.69 84 GLU A O 1
ATOM 619 N N . GLU A 1 85 ? -10.269 0.151 -11.022 1.00 87.94 85 GLU A N 1
ATOM 620 C CA . GLU A 1 85 ? -10.734 -1.206 -10.716 1.00 87.94 85 GLU A CA 1
ATOM 621 C C . GLU A 1 85 ? -9.652 -2.011 -9.981 1.00 87.94 85 GLU A C 1
ATOM 623 O O . GLU A 1 85 ? -9.894 -2.544 -8.899 1.00 87.94 85 GLU A O 1
ATOM 628 N N . CYS A 1 86 ? -8.417 -1.997 -10.477 1.00 91.44 86 CYS A N 1
ATOM 629 C CA . CYS A 1 86 ? -7.290 -2.660 -9.824 1.00 91.44 86 CYS A CA 1
ATOM 630 C C . CYS A 1 86 ? -6.960 -2.083 -8.435 1.00 91.44 86 CYS A C 1
ATOM 632 O O . CYS A 1 86 ? -6.515 -2.803 -7.535 1.00 91.44 86 CYS A O 1
ATOM 634 N N . MET A 1 87 ? -7.193 -0.786 -8.224 1.00 92.50 87 MET A N 1
ATOM 635 C CA . MET A 1 87 ? -7.038 -0.146 -6.917 1.00 92.50 87 MET A CA 1
ATOM 636 C C . MET A 1 87 ? -8.073 -0.629 -5.892 1.00 92.50 87 MET A C 1
ATOM 638 O O . MET A 1 87 ? -7.770 -0.608 -4.696 1.00 92.50 87 MET A O 1
ATOM 642 N N . LEU A 1 88 ? -9.258 -1.087 -6.319 1.00 93.25 88 LEU A N 1
ATOM 643 C CA . LEU A 1 88 ? -10.233 -1.738 -5.432 1.00 93.25 88 LEU A CA 1
ATOM 644 C C . LEU A 1 88 ? -9.719 -3.103 -4.957 1.00 93.25 88 LEU A C 1
ATOM 646 O O . LEU A 1 88 ? -9.754 -3.385 -3.760 1.00 93.25 88 LEU A O 1
ATOM 650 N N . ASP A 1 89 ? -9.150 -3.909 -5.853 1.00 93.81 89 ASP A N 1
ATOM 651 C CA . ASP A 1 89 ? -8.553 -5.195 -5.472 1.00 93.81 89 ASP A CA 1
ATOM 652 C C . ASP A 1 89 ? -7.368 -5.001 -4.515 1.00 93.81 89 ASP A C 1
ATOM 654 O O . ASP A 1 89 ? -7.211 -5.714 -3.517 1.00 93.81 89 ASP A O 1
ATOM 658 N N . PHE A 1 90 ? -6.538 -3.988 -4.778 1.00 96.00 90 PHE A N 1
ATOM 659 C CA . PHE A 1 90 ? -5.436 -3.627 -3.891 1.00 96.00 90 PHE A CA 1
ATOM 660 C C . PHE A 1 90 ? -5.922 -3.119 -2.524 1.00 96.00 90 PHE A C 1
ATOM 662 O O . PHE A 1 90 ? -5.319 -3.439 -1.495 1.00 96.00 90 PHE A O 1
ATOM 669 N N . GLU A 1 91 ? -7.026 -2.369 -2.481 1.00 96.00 91 GLU A N 1
ATOM 670 C CA . GLU A 1 91 ? -7.673 -1.956 -1.234 1.00 96.00 91 GLU A CA 1
ATOM 671 C C . GLU A 1 91 ? -8.054 -3.167 -0.375 1.00 96.00 91 GLU A C 1
ATOM 673 O O . GLU A 1 91 ? -7.753 -3.192 0.826 1.00 96.00 91 GLU A O 1
ATOM 678 N N . ASP A 1 92 ? -8.670 -4.184 -0.974 1.00 95.31 92 ASP A N 1
ATOM 679 C CA . ASP A 1 92 ? -9.066 -5.399 -0.265 1.00 95.31 92 ASP A CA 1
ATOM 680 C C . ASP A 1 92 ? -7.859 -6.142 0.319 1.00 95.31 92 ASP A C 1
ATOM 682 O O . ASP A 1 92 ? -7.894 -6.555 1.490 1.00 95.31 92 ASP A O 1
ATOM 686 N N . GLN A 1 93 ? -6.751 -6.217 -0.427 1.00 95.31 93 GLN A N 1
ATOM 687 C CA . GLN A 1 93 ? -5.490 -6.765 0.085 1.00 95.31 93 GLN A CA 1
A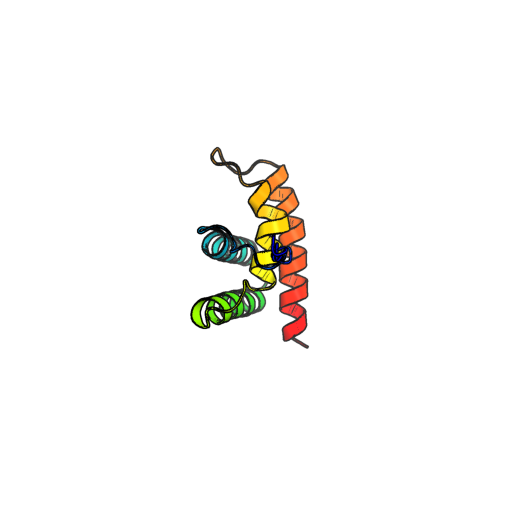TOM 688 C C . GLN A 1 93 ? -4.929 -5.935 1.243 1.00 95.31 93 GLN A C 1
ATOM 690 O O . GLN A 1 93 ? -4.582 -6.485 2.293 1.00 95.31 93 GLN A O 1
ATOM 695 N N . ALA A 1 94 ? -4.901 -4.606 1.117 1.00 94.94 94 ALA A N 1
ATOM 696 C CA . ALA A 1 94 ? -4.434 -3.715 2.177 1.00 94.94 94 ALA A CA 1
ATOM 697 C C . ALA A 1 94 ? -5.265 -3.879 3.462 1.00 94.94 94 ALA A C 1
ATOM 699 O O . ALA A 1 94 ? -4.724 -3.934 4.574 1.00 94.94 94 ALA A O 1
ATOM 700 N N . ARG A 1 95 ? -6.589 -4.019 3.333 1.00 93.50 95 ARG A N 1
ATOM 701 C CA . ARG A 1 95 ? -7.487 -4.288 4.462 1.00 93.50 95 ARG A CA 1
ATOM 702 C C . ARG A 1 95 ? -7.204 -5.654 5.092 1.00 93.50 95 ARG A C 1
ATOM 704 O O . ARG A 1 95 ? -7.151 -5.745 6.321 1.00 93.50 95 ARG A O 1
ATOM 711 N N . ALA A 1 96 ? -7.036 -6.706 4.292 1.00 93.00 96 ALA A N 1
ATOM 712 C CA . ALA A 1 96 ? -6.773 -8.059 4.781 1.00 93.00 96 ALA A CA 1
ATOM 713 C C . ALA A 1 96 ? -5.439 -8.150 5.538 1.00 93.00 96 ALA A C 1
ATOM 715 O O . ALA A 1 96 ? -5.417 -8.579 6.696 1.00 93.00 96 ALA A O 1
ATOM 716 N N . LEU A 1 97 ? -4.357 -7.656 4.933 1.00 92.00 97 LEU A N 1
ATOM 717 C CA . LEU A 1 97 ? -3.021 -7.625 5.533 1.00 92.00 97 LEU A CA 1
ATOM 718 C C . LEU A 1 97 ? -2.991 -6.755 6.795 1.00 92.00 97 LEU A C 1
ATOM 720 O O . LEU A 1 97 ? -2.486 -7.172 7.838 1.00 92.00 97 LEU A O 1
ATOM 724 N N . GLY A 1 98 ? -3.633 -5.584 6.753 1.00 87.25 98 GLY A N 1
ATOM 725 C CA . GLY A 1 98 ? -3.753 -4.704 7.912 1.00 87.25 98 GLY A CA 1
ATOM 726 C C . GLY A 1 98 ? -4.479 -5.347 9.099 1.00 87.25 98 GLY A C 1
ATOM 727 O O . GLY A 1 98 ? -4.083 -5.129 10.247 1.00 87.25 98 GLY A O 1
ATOM 728 N N . ARG A 1 99 ? -5.522 -6.153 8.842 1.00 82.06 99 ARG A N 1
ATOM 729 C CA . ARG A 1 99 ? -6.265 -6.898 9.876 1.00 82.06 99 ARG A CA 1
ATOM 730 C C . ARG A 1 99 ? -5.467 -8.053 10.470 1.00 82.06 99 ARG A C 1
ATOM 732 O O . ARG A 1 99 ? -5.585 -8.263 11.674 1.00 82.06 99 ARG A O 1
ATOM 739 N N . ARG A 1 100 ? -4.635 -8.747 9.681 1.00 82.56 100 ARG A N 1
ATOM 740 C CA . ARG A 1 100 ? -3.774 -9.850 10.159 1.00 82.56 100 ARG A CA 1
ATOM 741 C C . ARG A 1 100 ? -2.904 -9.441 11.346 1.00 82.56 100 ARG A C 1
ATOM 743 O O . ARG A 1 100 ? -2.572 -10.271 12.174 1.00 82.56 100 ARG A O 1
ATOM 750 N N . TRP A 1 101 ? -2.551 -8.162 11.436 1.00 68.00 101 TRP A N 1
ATOM 751 C CA . TRP A 1 101 ? -1.732 -7.633 12.524 1.00 68.00 101 TRP A CA 1
ATOM 752 C C . TRP A 1 101 ? -2.532 -6.988 13.660 1.00 68.00 101 TRP A C 1
ATOM 754 O O . TRP A 1 101 ? -1.927 -6.457 14.592 1.00 68.00 101 TRP A O 1
ATOM 764 N N . LEU A 1 102 ? -3.857 -6.875 13.543 1.00 60.66 102 LEU A N 1
ATOM 765 C CA . LEU A 1 102 ? -4.736 -6.299 14.573 1.00 60.66 102 LEU A CA 1
ATOM 766 C C . LEU A 1 102 ? -5.367 -7.356 15.486 1.00 60.66 102 LEU A C 1
ATOM 768 O O . LEU A 1 102 ? -5.881 -6.973 16.537 1.00 60.66 102 LEU A O 1
ATOM 772 N N . LEU A 1 103 ? -5.323 -8.621 15.072 1.00 54.31 103 LEU A N 1
ATOM 773 C CA . LEU A 1 103 ? -5.620 -9.806 15.874 1.00 54.31 103 LEU A CA 1
ATOM 774 C C . LEU A 1 103 ? -4.322 -10.341 16.488 1.00 54.31 103 LEU A C 1
ATOM 776 O O . LEU A 1 103 ? -4.408 -10.878 17.611 1.00 54.31 103 LEU A O 1
#

Sequence (103 aa):
GKGDADLEEAPGQRLLGGDVTERTLEALRTLAASGRISQRVKTKLMGDIVRHHKAGDSASEIEIAYALLVAPYVHPDGGGAAEEECMLDFEDQARALGRRWLL

pLDDT: mean 80.66, std 17.9, range [38.62, 96.69]